Protein AF-A0A436CPE9-F1 (afdb_monomer)

Foldseek 3Di:
DQLVVCQVPLVSNLVVVLVLVLVVQVVVVDVVSNVCSVVVSVVSVVLSVLLVPPPVGRVVLVVLSVQLVVCVVVVVPVSNVVSVVVSVVVSVVSSVVSVVVVVVVVVVVVVVD

Secondary structure (DSSP, 8-state):
-HHHHTTT-HHHHHHHHHHHHHHHHHHT--HHHHHHHHHHHHHHHHHHHHHTT-TTTTTTHHHHHHHHHHHHHTT-HHHHHHHHHHHHHHHHHHHHHHHHHHHHHHHHHHHT-

Mean predicted aligned error: 5.16 Å

Structure (mmCIF, N/CA/C/O backbone):
data_AF-A0A436CPE9-F1
#
_entry.id   AF-A0A436CPE9-F1
#
loop_
_atom_site.group_PDB
_atom_site.id
_atom_site.type_symbol
_atom_site.label_atom_id
_atom_site.label_alt_id
_atom_site.label_comp_id
_atom_site.label_asym_id
_atom_site.label_entity_id
_atom_site.label_seq_id
_atom_site.pdbx_PDB_ins_code
_atom_site.Cartn_x
_atom_site.Cartn_y
_atom_site.Cartn_z
_atom_site.occupancy
_atom_site.B_iso_or_equiv
_atom_site.auth_seq_id
_atom_site.auth_comp_id
_atom_site.auth_asym_id
_atom_site.auth_atom_id
_atom_site.pdbx_PDB_model_num
ATOM 1 N N . VAL A 1 1 ? -11.539 -8.568 -8.599 1.00 62.59 1 VAL A N 1
ATOM 2 C CA . VAL A 1 1 ? -11.972 -8.834 -9.991 1.00 62.59 1 VAL A CA 1
ATOM 3 C C . VAL A 1 1 ? -11.365 -7.827 -10.963 1.00 62.59 1 VAL A C 1
ATOM 5 O O . VAL A 1 1 ? -10.728 -8.264 -11.905 1.00 62.59 1 VAL A O 1
ATOM 8 N N . GLU A 1 2 ? -11.470 -6.510 -10.729 1.00 86.19 2 GLU A N 1
ATOM 9 C CA . GLU A 1 2 ? -10.882 -5.516 -11.653 1.00 86.19 2 GLU A CA 1
ATOM 10 C C . GLU A 1 2 ? -9.343 -5.491 -11.658 1.00 86.19 2 GLU A C 1
ATOM 12 O O . GLU A 1 2 ? -8.772 -5.659 -12.727 1.00 86.19 2 GLU A O 1
ATOM 17 N N . MET A 1 3 ? -8.667 -5.366 -10.503 1.00 89.62 3 MET A N 1
ATOM 18 C CA . MET A 1 3 ? -7.188 -5.414 -10.417 1.00 89.62 3 MET A CA 1
ATOM 19 C C . MET A 1 3 ? -6.598 -6.691 -11.031 1.00 89.62 3 MET A C 1
ATOM 21 O O . MET A 1 3 ? -5.619 -6.652 -11.762 1.00 89.62 3 MET A O 1
ATOM 25 N N . GLU A 1 4 ? -7.219 -7.835 -10.742 1.00 90.00 4 GLU A N 1
ATOM 26 C CA . GLU A 1 4 ? -6.784 -9.153 -11.215 1.00 90.00 4 GLU A CA 1
ATOM 27 C C . GLU A 1 4 ? -6.865 -9.273 -12.742 1.00 90.00 4 GLU A C 1
ATOM 29 O O . GLU A 1 4 ? -6.000 -9.888 -13.355 1.00 90.00 4 GLU A O 1
ATOM 34 N N . ALA A 1 5 ? -7.846 -8.619 -13.371 1.00 90.88 5 ALA A N 1
ATOM 35 C CA . ALA A 1 5 ? -8.004 -8.607 -14.824 1.00 90.88 5 ALA A CA 1
ATOM 36 C C . ALA A 1 5 ? -6.953 -7.755 -15.559 1.00 90.88 5 ALA A C 1
ATOM 38 O O . ALA A 1 5 ? -6.827 -7.865 -16.778 1.00 90.88 5 ALA A O 1
ATOM 39 N N . VAL A 1 6 ? -6.230 -6.886 -14.846 1.00 89.31 6 VAL A N 1
ATOM 40 C CA . VAL A 1 6 ? -5.243 -5.955 -15.420 1.00 89.31 6 VAL A CA 1
ATOM 41 C C . VAL A 1 6 ? -3.866 -6.075 -14.765 1.00 89.31 6 VAL A C 1
ATOM 43 O O . VAL A 1 6 ? -3.024 -5.211 -14.957 1.00 89.31 6 VAL A O 1
ATOM 46 N N . VAL A 1 7 ? -3.619 -7.134 -13.994 1.00 86.50 7 VAL A N 1
ATOM 47 C CA . VAL A 1 7 ? -2.399 -7.281 -13.180 1.00 86.50 7 VAL A CA 1
ATOM 48 C C . VAL A 1 7 ? -1.102 -7.283 -13.988 1.00 86.50 7 VAL A C 1
ATOM 50 O O . VAL A 1 7 ? -0.067 -6.826 -13.506 1.00 86.50 7 VAL A O 1
ATOM 53 N N . ASP A 1 8 ? -1.168 -7.765 -15.226 1.00 85.19 8 ASP A N 1
ATOM 54 C CA . ASP A 1 8 ? -0.026 -7.822 -16.137 1.00 85.19 8 ASP A CA 1
ATOM 55 C C . ASP A 1 8 ? 0.158 -6.510 -16.938 1.00 85.19 8 ASP A C 1
ATOM 57 O O . ASP A 1 8 ? 1.074 -6.403 -17.749 1.00 85.19 8 ASP A O 1
ATOM 61 N N . ASP A 1 9 ? -0.695 -5.502 -16.717 1.00 84.81 9 ASP A N 1
ATOM 62 C CA . ASP A 1 9 ? -0.648 -4.187 -17.364 1.00 84.81 9 ASP A CA 1
ATOM 63 C C . ASP A 1 9 ? -0.577 -3.088 -16.293 1.00 84.81 9 ASP A C 1
ATOM 65 O O . ASP A 1 9 ? -1.592 -2.668 -15.734 1.00 84.81 9 ASP A O 1
ATOM 69 N N . GLY A 1 10 ? 0.641 -2.627 -15.991 1.00 76.19 10 GLY A N 1
ATOM 70 C CA . GLY A 1 10 ? 0.892 -1.652 -14.924 1.00 76.19 10 GLY A CA 1
ATOM 71 C C . GLY A 1 10 ? 0.119 -0.338 -15.087 1.00 76.19 10 GLY A C 1
ATOM 72 O O . GLY A 1 10 ? -0.410 0.191 -14.107 1.00 76.19 10 GLY A O 1
ATOM 73 N N . ASP A 1 11 ? -0.032 0.147 -16.322 1.00 79.06 11 ASP A N 1
ATOM 74 C CA . ASP A 1 11 ? -0.763 1.386 -16.604 1.00 79.06 11 ASP A CA 1
ATOM 75 C C . ASP A 1 11 ? -2.264 1.212 -16.339 1.00 79.06 11 ASP A C 1
ATOM 77 O O . ASP A 1 11 ? -2.923 2.103 -15.791 1.00 79.06 11 ASP A O 1
ATOM 81 N N . ARG A 1 12 ? -2.821 0.045 -16.683 1.00 85.44 12 ARG A N 1
ATOM 82 C CA . ARG A 1 12 ? -4.224 -0.279 -16.393 1.00 85.44 12 ARG A CA 1
ATOM 83 C C . ARG A 1 12 ? -4.454 -0.679 -14.939 1.00 85.44 12 ARG A C 1
ATOM 85 O O . ARG A 1 12 ? -5.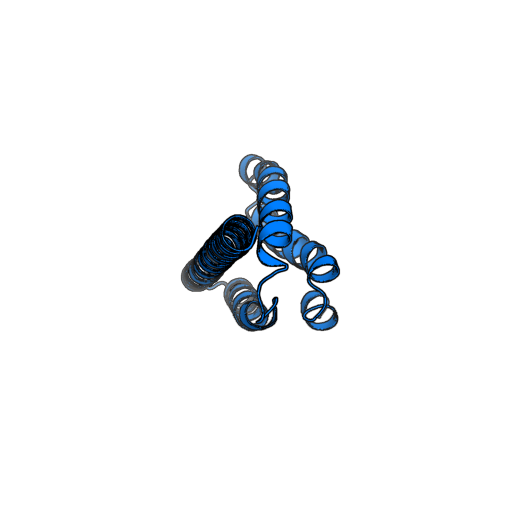572 -0.488 -14.463 1.00 85.44 12 ARG A O 1
ATOM 92 N N . PHE A 1 13 ? -3.438 -1.178 -14.237 1.00 86.31 13 PHE A N 1
ATOM 93 C CA . PHE A 1 13 ? -3.499 -1.552 -12.821 1.00 86.31 13 PHE A CA 1
ATOM 94 C C . PHE A 1 13 ? -3.632 -0.346 -11.888 1.00 86.31 13 PHE A C 1
ATOM 96 O O . PHE A 1 13 ? -4.347 -0.419 -10.888 1.00 86.31 13 PHE A O 1
ATOM 103 N N . ALA A 1 14 ? -3.030 0.789 -12.254 1.00 83.94 14 ALA A N 1
ATOM 104 C CA . ALA A 1 14 ? -3.012 1.991 -11.422 1.00 83.94 14 ALA A CA 1
ATOM 105 C C . ALA A 1 14 ? -4.413 2.501 -11.039 1.00 83.94 14 ALA A C 1
ATOM 107 O O . ALA A 1 14 ? -4.630 2.981 -9.927 1.00 83.94 14 ALA A O 1
ATOM 108 N N . LYS A 1 15 ? -5.390 2.407 -11.950 1.00 87.19 15 LYS A N 1
ATOM 109 C CA . LYS A 1 15 ? -6.739 2.938 -11.705 1.00 87.19 15 LYS A CA 1
ATOM 110 C C . LYS A 1 15 ? -7.550 2.085 -10.710 1.00 87.19 15 LYS A C 1
ATOM 112 O O . LYS A 1 15 ? -8.089 2.668 -9.768 1.00 87.19 15 LYS A O 1
ATOM 117 N N . PRO A 1 16 ? -7.673 0.753 -10.874 1.00 91.44 16 PRO A N 1
ATOM 118 C CA . PRO A 1 16 ? -8.295 -0.108 -9.866 1.00 91.44 16 PRO A CA 1
ATOM 119 C C . PRO A 1 16 ? -7.611 -0.033 -8.496 1.00 91.44 16 PRO A C 1
ATOM 121 O O . PRO A 1 16 ? -8.304 -0.017 -7.480 1.00 91.44 16 PRO A O 1
ATOM 124 N N . ASP A 1 17 ? -6.279 0.063 -8.470 1.00 89.69 17 ASP A N 1
ATOM 125 C CA . ASP A 1 17 ? -5.486 0.261 -7.251 1.00 89.69 17 ASP A CA 1
ATOM 126 C C . ASP A 1 17 ? -5.843 1.543 -6.508 1.00 89.69 17 ASP A C 1
ATOM 128 O O . ASP A 1 17 ? -6.242 1.524 -5.340 1.00 89.69 17 ASP A O 1
ATOM 132 N N . LEU A 1 18 ? -5.864 2.655 -7.234 1.00 88.19 18 LEU A N 1
ATOM 133 C CA . LEU A 1 18 ? -6.279 3.923 -6.671 1.00 88.19 18 LEU A CA 1
ATOM 134 C C . LEU A 1 18 ? -7.702 3.870 -6.097 1.00 88.19 18 LEU A C 1
ATOM 136 O O . LEU A 1 18 ? -7.951 4.334 -4.981 1.00 88.19 18 LEU A O 1
ATOM 140 N N . LEU A 1 19 ? -8.649 3.298 -6.846 1.00 91.06 19 LEU A N 1
ATOM 141 C CA . LEU A 1 19 ? -10.039 3.183 -6.402 1.00 91.06 19 LEU A CA 1
ATOM 142 C C . LEU A 1 19 ? -10.167 2.365 -5.114 1.00 91.06 19 LEU A C 1
ATOM 144 O O . LEU A 1 19 ? -10.991 2.710 -4.261 1.00 91.06 19 LEU A O 1
ATOM 148 N N . PHE A 1 20 ? -9.348 1.325 -4.949 1.00 92.12 20 PHE A N 1
ATOM 149 C CA . PHE A 1 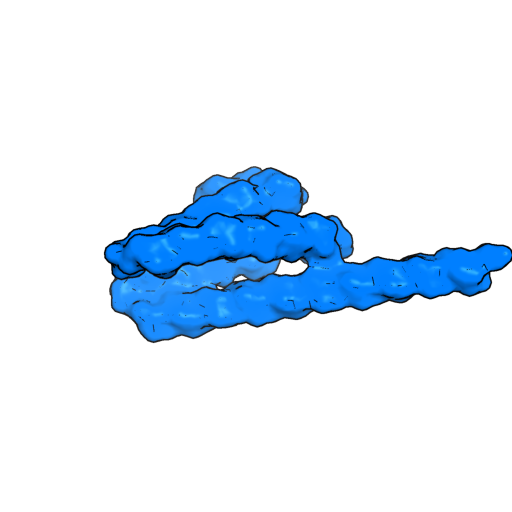20 ? -9.291 0.531 -3.727 1.00 92.12 20 PHE A CA 1
ATOM 150 C C . PHE A 1 20 ? -8.879 1.386 -2.522 1.00 92.12 20 PHE A C 1
ATOM 152 O O . PHE A 1 20 ? -9.644 1.503 -1.559 1.00 92.12 20 PHE A O 1
ATOM 159 N N . HIS A 1 21 ? -7.735 2.070 -2.605 1.00 92.38 21 HIS A N 1
ATOM 160 C CA . HIS A 1 21 ? -7.231 2.913 -1.518 1.00 92.38 21 HIS A CA 1
ATOM 161 C C . HIS A 1 21 ? -8.186 4.057 -1.165 1.00 92.38 21 HIS A C 1
ATOM 163 O O . HIS A 1 21 ? -8.490 4.286 0.009 1.00 92.38 21 HIS A O 1
ATOM 169 N N . G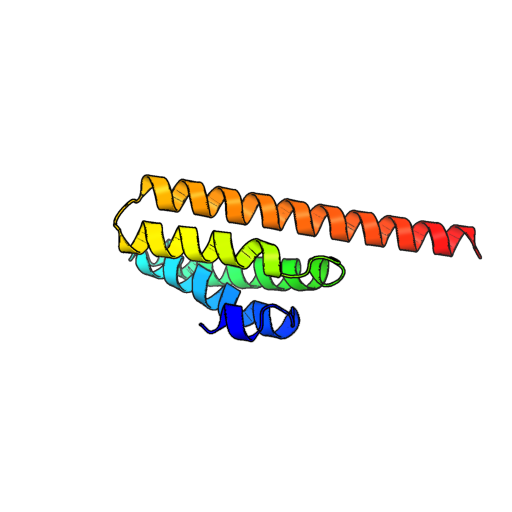LN A 1 22 ? -8.724 4.750 -2.170 1.00 89.19 22 GLN A N 1
ATOM 170 C CA . GLN A 1 22 ? -9.677 5.832 -1.932 1.0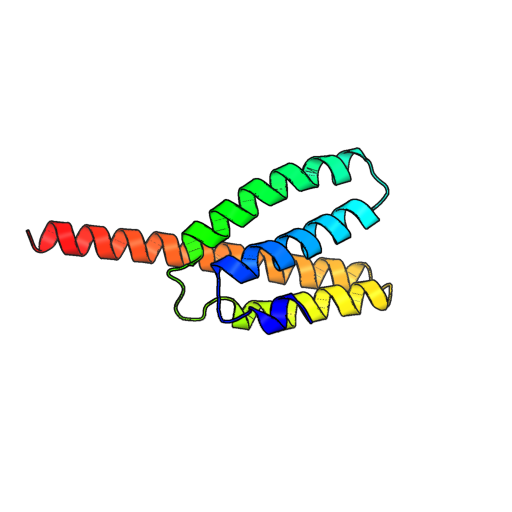0 89.19 22 GLN A CA 1
ATOM 171 C C . GLN A 1 22 ? -10.969 5.336 -1.273 1.00 89.19 22 GLN A C 1
ATOM 173 O O . GLN A 1 22 ? -11.574 6.052 -0.474 1.00 89.19 22 GLN A O 1
ATOM 178 N N . THR A 1 23 ? -11.414 4.121 -1.600 1.00 91.56 23 THR A N 1
ATOM 179 C CA . THR A 1 23 ? -12.611 3.537 -0.988 1.00 91.56 23 THR A CA 1
ATOM 180 C C . THR A 1 23 ? -12.388 3.285 0.497 1.00 91.56 23 THR A C 1
ATOM 182 O O . THR A 1 23 ? -13.216 3.715 1.296 1.00 91.56 23 THR A O 1
ATOM 185 N N . ILE A 1 24 ? -11.242 2.717 0.880 1.00 91.44 24 ILE A N 1
ATOM 186 C CA . ILE A 1 24 ? -10.881 2.512 2.292 1.00 91.44 24 ILE A CA 1
ATOM 187 C C . ILE A 1 24 ? -10.852 3.844 3.056 1.00 91.44 24 ILE A C 1
ATOM 189 O O . ILE A 1 24 ? -11.431 3.950 4.135 1.00 91.44 24 ILE A O 1
ATOM 193 N N . LEU A 1 25 ? -10.240 4.888 2.488 1.00 89.56 25 LEU A N 1
ATOM 194 C CA . LEU A 1 25 ? -10.177 6.208 3.129 1.00 89.56 25 LEU A CA 1
ATOM 195 C C . LEU A 1 25 ? -11.569 6.819 3.338 1.00 89.56 25 LEU A C 1
ATOM 197 O O . LEU A 1 25 ? -11.855 7.360 4.408 1.00 89.56 25 LEU A O 1
ATOM 201 N N . ARG A 1 26 ? -12.462 6.691 2.349 1.00 88.94 26 ARG A N 1
ATOM 202 C CA . ARG A 1 26 ? -13.850 7.172 2.453 1.00 88.94 26 ARG A CA 1
ATOM 203 C C . ARG A 1 26 ? -14.681 6.385 3.468 1.00 88.94 26 ARG A C 1
ATOM 205 O O . ARG A 1 26 ? -15.560 6.969 4.097 1.00 88.94 26 ARG A O 1
ATOM 212 N N . MET A 1 27 ? -14.392 5.100 3.680 1.00 90.00 27 MET A N 1
ATOM 213 C CA . MET A 1 27 ? -15.088 4.270 4.677 1.00 90.00 27 MET A CA 1
ATOM 214 C C . MET A 1 27 ? -14.868 4.736 6.122 1.00 90.00 27 MET A C 1
ATOM 216 O O . MET A 1 27 ? -15.639 4.359 6.999 1.00 90.00 27 MET A O 1
ATOM 220 N N . THR A 1 28 ? -13.871 5.588 6.383 1.00 87.50 28 THR A N 1
ATOM 221 C CA . THR A 1 28 ? -13.661 6.180 7.714 1.00 87.50 28 THR A CA 1
ATOM 222 C C . THR A 1 28 ? -14.791 7.120 8.147 1.00 87.50 28 THR A C 1
ATOM 224 O O . THR A 1 28 ? -14.902 7.423 9.332 1.00 87.50 28 THR A O 1
ATOM 227 N N . GLY A 1 29 ? -15.602 7.621 7.203 1.00 87.69 29 GLY A N 1
ATOM 228 C CA . GLY A 1 29 ? -16.635 8.629 7.467 1.00 87.69 29 GLY A CA 1
ATOM 229 C C . GLY A 1 29 ? -16.079 9.997 7.880 1.00 87.69 29 GLY A C 1
ATOM 230 O O . GLY A 1 29 ? -16.845 10.884 8.247 1.00 87.69 29 GLY A O 1
ATOM 231 N N . ASN A 1 30 ? -14.757 10.182 7.833 1.00 90.12 30 ASN A N 1
ATOM 232 C CA . ASN A 1 30 ? -14.093 11.420 8.206 1.00 90.12 30 ASN A CA 1
ATOM 233 C C . ASN A 1 30 ? -13.751 12.220 6.944 1.00 90.12 30 ASN A C 1
ATOM 235 O O . ASN A 1 30 ? -12.882 11.823 6.168 1.00 90.12 30 ASN A O 1
ATOM 239 N N . GLU A 1 31 ? -14.415 13.361 6.749 1.00 86.31 31 GLU A N 1
ATOM 240 C CA . GLU A 1 31 ? -14.234 14.203 5.559 1.00 86.31 31 GLU A CA 1
ATOM 241 C C . GLU A 1 31 ? -12.793 14.696 5.378 1.00 86.31 31 GLU A C 1
ATOM 243 O O . GLU A 1 31 ? -12.310 14.750 4.247 1.00 86.31 31 GLU A O 1
ATOM 248 N N . LEU A 1 32 ? -12.070 14.979 6.470 1.00 87.75 32 LEU A N 1
ATOM 249 C CA . LEU A 1 32 ? -10.655 15.355 6.404 1.00 87.75 32 LEU A CA 1
ATOM 250 C C . LEU A 1 32 ? -9.824 14.214 5.804 1.00 87.75 32 LEU A C 1
ATOM 252 O O . LEU A 1 32 ? -9.070 14.431 4.858 1.00 87.75 32 LEU A O 1
ATOM 256 N N . ILE A 1 33 ? -10.004 12.986 6.297 1.00 85.38 33 ILE A N 1
ATOM 257 C CA . ILE A 1 33 ? -9.311 11.802 5.764 1.00 85.38 33 ILE A CA 1
ATOM 258 C C . ILE A 1 33 ? -9.747 11.516 4.320 1.00 85.38 33 ILE A C 1
ATOM 260 O O . ILE A 1 33 ? -8.913 11.198 3.474 1.00 85.38 33 ILE A O 1
ATOM 264 N N . GLY A 1 34 ? -11.030 11.695 4.005 1.00 82.56 34 GLY A N 1
ATOM 265 C CA . GLY A 1 34 ? -11.547 11.582 2.643 1.00 82.56 34 GLY A CA 1
ATOM 266 C C . GLY A 1 34 ? -10.893 12.577 1.679 1.00 82.56 34 GLY A C 1
ATOM 267 O O . GLY A 1 34 ? -10.519 12.195 0.574 1.00 82.56 34 GLY A O 1
ATOM 268 N N . SER A 1 35 ? -10.677 13.828 2.099 1.00 81.44 35 SER A N 1
ATOM 269 C CA . SER A 1 35 ? -9.987 14.841 1.285 1.00 81.44 35 SER A CA 1
ATOM 270 C C . SER A 1 35 ? -8.508 14.521 1.033 1.00 81.44 35 SER A C 1
ATOM 272 O O . SER A 1 35 ? -7.973 14.865 -0.022 1.00 81.44 35 SER A O 1
ATOM 274 N N . LEU A 1 36 ? -7.859 13.781 1.942 1.00 80.94 36 LEU A N 1
ATOM 275 C CA . LEU A 1 36 ? -6.489 13.291 1.754 1.00 80.94 36 LEU A CA 1
ATOM 276 C C . LEU A 1 36 ? -6.394 12.196 0.679 1.00 80.94 36 LEU A C 1
ATOM 278 O O . LEU A 1 36 ? -5.302 11.933 0.175 1.00 80.94 36 LEU A O 1
ATOM 282 N N . ALA A 1 37 ? -7.512 11.598 0.261 1.00 75.56 37 ALA A N 1
ATOM 283 C CA . ALA A 1 37 ? -7.526 10.589 -0.796 1.00 75.56 37 ALA A CA 1
ATOM 284 C C . ALA A 1 37 ? -6.997 11.122 -2.145 1.00 75.56 37 ALA A C 1
ATOM 286 O O . ALA A 1 37 ? -6.389 10.368 -2.904 1.00 75.56 37 ALA A O 1
ATOM 287 N N . ALA A 1 38 ? -7.156 12.422 -2.420 1.00 71.06 38 ALA A N 1
ATOM 288 C CA . ALA A 1 38 ? -6.592 13.072 -3.609 1.00 71.06 38 ALA A CA 1
ATOM 289 C C . ALA A 1 38 ? -5.058 13.248 -3.533 1.00 71.06 38 ALA A C 1
ATOM 291 O O . ALA A 1 38 ? -4.367 13.259 -4.552 1.00 71.06 38 ALA A O 1
ATOM 292 N N . LEU A 1 39 ? -4.491 13.355 -2.326 1.00 76.44 39 LEU A N 1
ATOM 293 C CA . LEU A 1 39 ? -3.036 13.370 -2.142 1.00 76.44 39 LEU A CA 1
ATOM 294 C C . LEU A 1 39 ? -2.449 11.977 -2.408 1.00 76.44 39 LEU A C 1
ATOM 296 O O . LEU A 1 39 ? -1.445 11.843 -3.111 1.00 76.44 39 LEU A O 1
ATOM 300 N N . VAL A 1 40 ? -3.119 10.942 -1.893 1.00 74.06 40 VAL A N 1
ATOM 301 C CA . VAL A 1 40 ? -2.761 9.535 -2.122 1.00 74.06 40 VAL A CA 1
ATOM 302 C C . VAL A 1 40 ? -2.796 9.196 -3.612 1.00 74.06 40 VAL A C 1
ATOM 304 O O . VAL A 1 40 ? -1.892 8.525 -4.098 1.00 74.06 40 VAL A O 1
ATOM 307 N N . GLU A 1 41 ? -3.754 9.741 -4.364 1.00 72.94 41 GLU A N 1
ATOM 308 C CA . GLU A 1 41 ? -3.798 9.630 -5.827 1.00 72.94 41 GLU A CA 1
ATOM 309 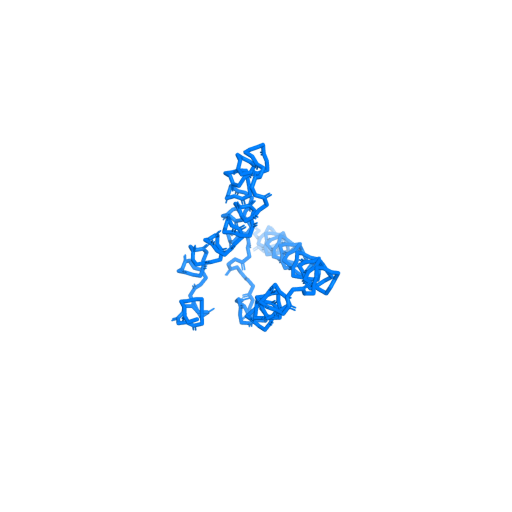C C . GLU A 1 41 ? -2.507 10.084 -6.506 1.00 72.94 41 GLU A C 1
ATOM 311 O O . GLU A 1 41 ? -1.915 9.340 -7.289 1.00 72.94 41 GLU A O 1
ATOM 316 N N . THR A 1 42 ? -2.032 11.282 -6.174 1.00 74.69 42 THR A N 1
ATOM 317 C CA . THR A 1 42 ? -0.821 11.835 -6.793 1.00 74.69 42 THR A CA 1
ATOM 318 C C . THR A 1 42 ? 0.413 10.995 -6.454 1.00 74.69 42 THR A C 1
ATOM 320 O O . THR A 1 42 ? 1.256 10.738 -7.323 1.00 74.69 42 THR A O 1
ATOM 323 N N . ALA A 1 43 ? 0.513 10.540 -5.201 1.00 77.00 43 ALA A N 1
ATOM 324 C CA . ALA A 1 43 ? 1.613 9.699 -4.743 1.00 77.00 43 ALA A CA 1
ATOM 325 C C . ALA A 1 43 ? 1.616 8.331 -5.445 1.00 77.00 43 ALA A C 1
ATOM 327 O O . ALA A 1 43 ? 2.648 7.928 -5.983 1.00 77.00 43 ALA A O 1
ATOM 328 N N . LEU A 1 44 ? 0.463 7.658 -5.519 1.00 75.50 44 LEU A N 1
ATOM 329 C CA . LEU A 1 44 ? 0.327 6.349 -6.163 1.00 75.50 44 LEU A CA 1
ATOM 330 C C . LEU A 1 44 ? 0.613 6.420 -7.665 1.00 75.50 44 LEU A C 1
ATOM 332 O O . LEU A 1 44 ? 1.413 5.639 -8.170 1.00 75.50 44 LEU A O 1
ATOM 336 N N . VAL A 1 45 ? 0.056 7.400 -8.384 1.00 75.12 45 VAL A N 1
ATOM 337 C CA . VAL A 1 45 ? 0.330 7.574 -9.824 1.00 75.12 45 VAL A CA 1
ATOM 338 C C . VAL A 1 45 ? 1.823 7.799 -10.087 1.00 75.12 45 VAL A C 1
ATOM 340 O O . VAL A 1 45 ? 2.376 7.277 -11.058 1.00 75.12 45 VAL A O 1
ATOM 343 N N . THR A 1 46 ? 2.497 8.557 -9.221 1.00 76.94 46 THR A N 1
ATOM 344 C CA . THR A 1 46 ? 3.948 8.767 -9.322 1.00 76.94 46 THR A CA 1
ATOM 345 C C . THR A 1 46 ? 4.716 7.477 -9.040 1.00 76.94 46 THR A C 1
ATOM 347 O O . THR A 1 46 ? 5.617 7.136 -9.805 1.00 76.94 46 THR A O 1
ATOM 350 N N . SER A 1 47 ? 4.329 6.740 -7.996 1.00 75.31 47 SER A N 1
ATOM 351 C CA . SER A 1 47 ? 4.889 5.431 -7.649 1.00 75.31 47 SER A CA 1
ATOM 352 C C . SER A 1 47 ? 4.790 4.448 -8.820 1.00 75.31 47 SER A C 1
ATOM 354 O O . SER A 1 47 ? 5.809 3.914 -9.250 1.00 75.31 47 SER A O 1
ATOM 356 N N . PHE A 1 48 ? 3.618 4.312 -9.452 1.00 75.88 48 PHE A N 1
ATOM 357 C CA . PHE A 1 48 ? 3.433 3.435 -10.615 1.00 75.88 48 PHE A CA 1
ATOM 358 C C . PHE A 1 48 ? 4.348 3.800 -11.784 1.00 75.88 48 PHE A C 1
ATOM 360 O O . PHE A 1 48 ? 5.030 2.942 -12.341 1.00 75.88 48 PHE A O 1
ATOM 367 N N . ARG A 1 49 ? 4.456 5.092 -12.111 1.00 74.88 49 ARG A N 1
ATOM 368 C CA . ARG A 1 49 ? 5.376 5.560 -13.160 1.00 74.88 49 ARG A CA 1
ATOM 369 C C . ARG A 1 49 ? 6.838 5.262 -12.843 1.00 74.88 49 ARG A C 1
ATOM 371 O O . ARG A 1 49 ? 7.636 5.088 -13.765 1.00 74.88 49 ARG A O 1
ATOM 378 N N . LEU A 1 50 ? 7.222 5.257 -11.568 1.00 73.38 50 LEU A N 1
ATOM 379 C CA . LEU A 1 50 ? 8.570 4.884 -11.137 1.00 73.38 50 LEU A CA 1
ATOM 380 C C . LEU A 1 50 ? 8.772 3.364 -11.190 1.00 73.38 50 LEU A C 1
ATOM 382 O O . LEU A 1 50 ? 9.825 2.920 -11.639 1.00 73.38 50 LEU A O 1
ATOM 386 N N . SER A 1 51 ? 7.751 2.593 -10.827 1.00 69.81 51 SER A N 1
ATOM 387 C CA . SER A 1 51 ? 7.797 1.134 -10.718 1.00 69.81 51 SER A CA 1
ATOM 388 C C . SER A 1 51 ? 7.445 0.374 -12.001 1.00 69.81 51 SER A C 1
ATOM 390 O O . SER A 1 51 ? 7.581 -0.843 -12.019 1.00 69.81 51 SER A O 1
ATOM 392 N N . ASN A 1 52 ? 7.079 1.040 -13.106 1.00 68.62 52 ASN A N 1
ATOM 393 C CA . ASN A 1 52 ? 6.856 0.387 -14.414 1.00 68.62 52 ASN A CA 1
ATOM 394 C C . ASN A 1 52 ? 8.089 -0.377 -14.949 1.00 68.62 52 ASN A C 1
ATOM 396 O O . ASN A 1 52 ? 7.957 -1.204 -15.845 1.00 68.62 52 ASN A O 1
ATOM 400 N N . ASP A 1 53 ? 9.286 -0.120 -14.409 1.00 64.94 53 ASP A N 1
ATOM 401 C CA . ASP A 1 53 ? 10.507 -0.879 -14.711 1.00 64.94 53 ASP A CA 1
ATOM 402 C C . ASP A 1 53 ? 10.670 -2.155 -13.848 1.00 64.94 53 ASP A C 1
ATOM 404 O O . ASP A 1 53 ? 11.673 -2.860 -14.008 1.00 64.94 53 ASP A O 1
ATOM 408 N N . ASN A 1 54 ? 9.747 -2.441 -12.917 1.00 69.38 54 ASN A N 1
ATOM 409 C CA . ASN A 1 54 ? 9.798 -3.611 -12.037 1.00 69.38 54 ASN A CA 1
ATOM 410 C C . ASN A 1 54 ? 9.534 -4.903 -12.841 1.00 69.38 54 ASN A C 1
ATOM 412 O O . ASN A 1 54 ? 8.435 -5.060 -13.374 1.00 69.38 54 ASN A O 1
ATOM 416 N N . PRO A 1 55 ? 10.492 -5.852 -12.910 1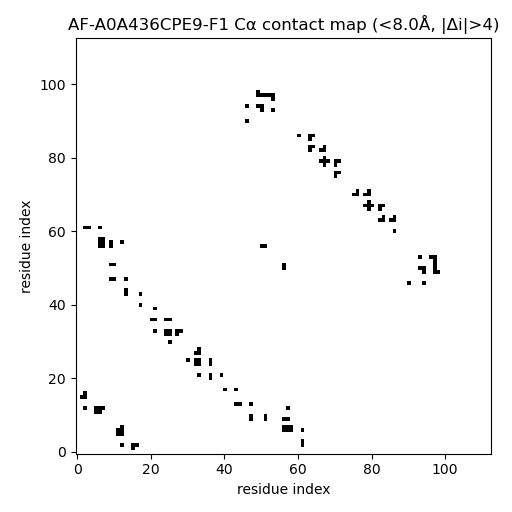.00 67.88 55 PRO A N 1
ATOM 417 C CA . PRO A 1 55 ? 10.329 -7.100 -13.660 1.00 67.88 55 PRO A CA 1
ATOM 418 C C . PRO A 1 55 ? 9.175 -7.982 -13.170 1.00 67.88 55 PRO A C 1
ATOM 420 O O . PRO A 1 55 ? 8.571 -8.689 -13.970 1.00 67.88 55 PRO A O 1
ATOM 423 N N . GLU A 1 56 ? 8.867 -7.934 -11.871 1.00 72.25 56 GLU A N 1
ATOM 424 C CA . GLU A 1 56 ? 7.788 -8.723 -11.255 1.00 72.25 56 GLU A CA 1
ATOM 425 C C . GLU A 1 56 ? 6.404 -8.066 -11.435 1.00 72.25 56 GLU A C 1
ATOM 427 O O . GLU A 1 56 ? 5.369 -8.670 -11.135 1.00 72.25 56 GLU A O 1
ATOM 432 N N . GLY A 1 57 ? 6.372 -6.829 -11.949 1.00 78.62 57 GLY A N 1
ATOM 433 C CA . GLY A 1 57 ? 5.152 -6.059 -12.155 1.00 78.62 57 GLY A CA 1
ATOM 434 C C . GLY A 1 57 ? 4.331 -5.903 -10.873 1.00 78.62 57 GLY A C 1
ATOM 435 O O . GLY A 1 57 ? 4.873 -5.719 -9.788 1.00 78.62 57 GLY A O 1
ATOM 436 N N . GLN A 1 58 ? 3.005 -5.976 -11.011 1.00 83.88 58 GLN A N 1
ATOM 437 C CA . GLN A 1 58 ? 2.053 -5.781 -9.909 1.00 83.88 58 GLN A CA 1
ATOM 438 C C . GLN A 1 58 ? 1.503 -7.100 -9.341 1.00 83.88 58 GLN A C 1
ATOM 440 O O . GLN A 1 58 ? 0.745 -7.101 -8.374 1.00 83.88 58 GLN A O 1
ATOM 445 N N . ARG A 1 59 ? 1.878 -8.258 -9.904 1.00 87.50 59 ARG A N 1
ATOM 446 C CA . ARG A 1 59 ? 1.365 -9.569 -9.457 1.00 87.50 59 ARG A CA 1
ATOM 447 C C . ARG A 1 59 ? 1.587 -9.849 -7.968 1.00 87.50 59 ARG A C 1
ATOM 449 O O . ARG A 1 59 ? 0.653 -10.366 -7.349 1.00 87.50 59 ARG A O 1
ATOM 456 N N . PRO A 1 60 ? 2.743 -9.506 -7.365 1.00 89.06 60 PRO A N 1
ATOM 457 C CA . PRO A 1 60 ? 2.967 -9.750 -5.943 1.00 89.06 60 PRO A CA 1
ATOM 458 C C . PRO A 1 60 ? 2.036 -8.951 -5.019 1.00 89.06 60 PRO A C 1
ATOM 460 O O . PRO A 1 60 ? 1.804 -9.375 -3.888 1.00 89.06 60 PRO A O 1
ATOM 463 N N . SER A 1 61 ? 1.467 -7.830 -5.482 1.00 89.62 61 SER A N 1
ATOM 464 C CA . SER A 1 61 ? 0.596 -6.983 -4.660 1.00 89.62 61 SER A CA 1
ATOM 465 C C . SER A 1 61 ? -0.848 -7.495 -4.587 1.00 89.62 61 SER A C 1
ATOM 467 O O . SER A 1 61 ? -1.550 -7.201 -3.621 1.00 89.62 61 SER A O 1
ATOM 469 N N . LEU A 1 62 ? -1.314 -8.295 -5.556 1.00 92.62 62 LEU A N 1
ATOM 470 C CA . LEU A 1 62 ? -2.677 -8.847 -5.562 1.00 92.62 62 LEU A CA 1
ATOM 471 C C . LEU A 1 62 ? -3.064 -9.624 -4.290 1.00 92.62 62 LEU A C 1
ATOM 473 O O . LEU A 1 62 ? -4.142 -9.356 -3.752 1.00 92.62 62 LEU A O 1
ATOM 477 N N . PRO A 1 63 ? -2.270 -10.598 -3.798 1.00 94.69 63 PRO A N 1
ATOM 478 C CA . PRO A 1 63 ? -2.624 -11.311 -2.574 1.00 94.69 63 PRO A CA 1
ATOM 479 C C . PRO A 1 63 ? -2.693 -10.381 -1.356 1.00 94.69 63 PRO A C 1
ATOM 481 O O . PRO A 1 63 ? -3.565 -10.571 -0.515 1.00 94.69 63 PRO A O 1
ATOM 484 N N . LEU A 1 64 ? -1.858 -9.339 -1.299 1.00 95.00 64 LEU A N 1
ATOM 485 C CA . LEU A 1 64 ? -1.859 -8.352 -0.212 1.00 95.00 64 LEU A CA 1
ATOM 486 C C . LEU A 1 64 ? -3.128 -7.488 -0.236 1.00 95.00 64 LEU A C 1
ATOM 488 O O . LEU A 1 64 ? -3.766 -7.280 0.794 1.00 95.00 64 LEU A O 1
ATOM 492 N N . HIS A 1 65 ? -3.555 -7.051 -1.422 1.00 96.38 65 HIS A N 1
ATOM 493 C CA . HIS A 1 65 ? -4.833 -6.360 -1.605 1.00 96.38 65 HIS A CA 1
ATOM 494 C C . HIS A 1 65 ? -6.024 -7.216 -1.172 1.00 96.38 65 HIS A C 1
ATOM 496 O O . HIS A 1 65 ? -6.936 -6.732 -0.495 1.00 96.38 65 HIS A O 1
ATOM 502 N N . ARG A 1 66 ? -6.013 -8.499 -1.555 1.00 96.12 66 ARG A N 1
ATOM 503 C CA . ARG A 1 66 ? -7.050 -9.457 -1.162 1.00 96.12 66 ARG A CA 1
ATOM 504 C C . ARG A 1 66 ? -7.080 -9.631 0.357 1.00 96.12 66 ARG A C 1
ATOM 506 O O . ARG A 1 66 ? -8.160 -9.550 0.932 1.00 96.12 66 ARG A O 1
ATOM 513 N N . GLU A 1 67 ? -5.922 -9.771 0.998 1.00 97.81 67 GLU A N 1
ATOM 514 C CA . GLU A 1 67 ? -5.827 -9.883 2.455 1.00 97.81 67 GLU A CA 1
ATOM 515 C C . GLU A 1 67 ? -6.4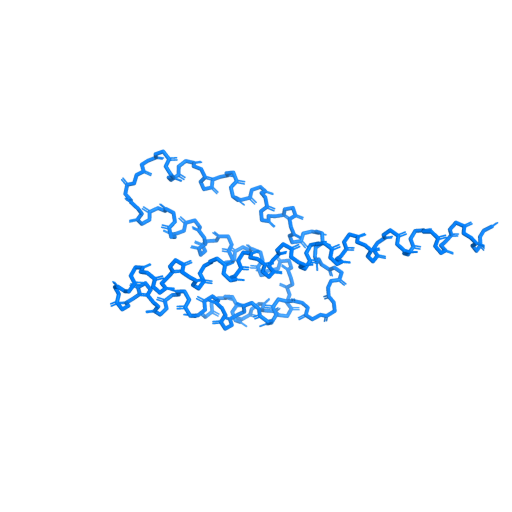29 -8.657 3.156 1.00 97.81 67 GLU A C 1
ATOM 517 O O . GLU A 1 67 ? -7.278 -8.810 4.032 1.00 97.81 67 GLU A O 1
ATOM 522 N N . VAL A 1 68 ? -6.080 -7.436 2.735 1.00 97.50 68 VAL A N 1
ATOM 523 C CA . VAL A 1 68 ? -6.674 -6.207 3.294 1.00 97.50 68 VAL A CA 1
ATOM 524 C C . VAL A 1 68 ? -8.201 -6.224 3.163 1.00 97.50 68 VAL A C 1
ATOM 526 O O . VAL A 1 68 ? -8.907 -5.966 4.141 1.00 97.50 68 VAL A O 1
ATOM 529 N N . ALA A 1 69 ? -8.722 -6.554 1.978 1.00 96.69 69 ALA A N 1
ATOM 530 C CA . ALA A 1 69 ? -10.161 -6.602 1.728 1.00 96.69 69 ALA A CA 1
ATOM 531 C C . ALA A 1 69 ? -10.871 -7.639 2.614 1.00 96.69 69 ALA A C 1
ATOM 533 O O . ALA A 1 69 ? -11.923 -7.349 3.186 1.00 96.69 69 ALA A O 1
ATOM 534 N N . GLU A 1 70 ? -10.286 -8.828 2.761 1.00 97.69 70 GLU A N 1
ATOM 535 C CA . GLU A 1 70 ? -10.813 -9.906 3.600 1.00 97.69 70 GLU A CA 1
ATOM 536 C C . GLU A 1 70 ? -10.840 -9.508 5.079 1.00 97.69 70 GLU A C 1
ATOM 538 O O . GLU A 1 70 ? -11.842 -9.732 5.762 1.00 97.69 70 GLU A O 1
ATOM 543 N N . LYS A 1 71 ? -9.784 -8.853 5.575 1.00 98.31 71 LYS A N 1
ATOM 544 C CA . LYS A 1 71 ? -9.722 -8.357 6.956 1.00 98.31 71 LYS A CA 1
ATOM 545 C C . LYS A 1 71 ? -10.760 -7.275 7.235 1.00 98.31 71 LYS A C 1
ATOM 547 O O . LYS A 1 71 ? -11.417 -7.321 8.275 1.00 98.31 71 LYS A O 1
ATOM 552 N N . ILE A 1 72 ? -10.956 -6.347 6.296 1.00 96.81 72 ILE A N 1
ATOM 553 C CA . ILE A 1 72 ? -12.012 -5.329 6.389 1.00 96.81 72 ILE A CA 1
ATOM 554 C C . ILE A 1 72 ? -13.393 -5.993 6.407 1.00 96.81 72 ILE A C 1
ATOM 556 O O . ILE A 1 72 ? -14.207 -5.677 7.272 1.00 96.81 72 ILE A O 1
ATOM 560 N N . ALA A 1 73 ? -13.652 -6.940 5.500 1.00 97.00 73 ALA A N 1
ATOM 561 C CA . ALA A 1 73 ? -14.932 -7.645 5.422 1.00 97.00 73 ALA A CA 1
ATOM 562 C C . ALA A 1 73 ? -15.245 -8.455 6.693 1.00 97.00 73 ALA A C 1
ATOM 564 O O . ALA A 1 73 ? -16.404 -8.557 7.089 1.00 97.00 73 ALA A O 1
ATOM 565 N N . ALA A 1 74 ? -14.218 -8.993 7.354 1.00 98.00 74 ALA A N 1
ATOM 566 C CA . ALA A 1 74 ? -14.344 -9.705 8.623 1.00 98.00 74 ALA A CA 1
ATOM 567 C C . ALA A 1 74 ? -14.503 -8.782 9.851 1.00 98.00 74 ALA A C 1
ATOM 569 O O . ALA A 1 74 ? -14.705 -9.280 10.958 1.00 98.00 74 ALA A O 1
ATOM 570 N N . GLY A 1 75 ? -14.386 -7.458 9.692 1.00 97.06 75 GLY A N 1
ATOM 571 C CA . GLY A 1 75 ? -14.374 -6.507 10.809 1.00 97.06 75 GLY A CA 1
ATOM 572 C C . GLY A 1 75 ? -13.096 -6.553 11.661 1.00 97.06 75 GLY A C 1
ATOM 573 O O . GLY A 1 75 ? -13.069 -6.000 12.760 1.00 97.06 75 GLY A O 1
ATOM 574 N N . ASP A 1 76 ? -12.028 -7.191 11.172 1.00 98.19 76 ASP A N 1
ATOM 575 C CA . ASP A 1 76 ? -10.734 -7.298 11.853 1.00 98.19 76 ASP A CA 1
ATOM 576 C C . ASP A 1 76 ? -9.904 -6.030 11.608 1.00 98.19 76 ASP A C 1
ATOM 578 O O . ASP A 1 76 ? -9.024 -5.986 10.746 1.00 98.19 76 ASP A O 1
ATOM 582 N N . ALA A 1 77 ? -10.202 -4.971 12.365 1.00 95.56 77 ALA A N 1
ATOM 583 C CA . ALA A 1 77 ? -9.544 -3.674 12.211 1.00 95.56 77 ALA A CA 1
ATOM 584 C C . ALA A 1 77 ? -8.015 -3.754 12.394 1.00 95.56 77 ALA A C 1
ATOM 586 O O . ALA A 1 77 ? -7.260 -3.154 11.628 1.00 95.56 77 ALA A O 1
ATOM 587 N N . THR A 1 78 ? -7.542 -4.521 13.381 1.00 97.81 78 THR A N 1
ATOM 588 C CA . THR A 1 78 ? -6.104 -4.692 13.634 1.00 97.81 78 THR A CA 1
ATOM 589 C C . THR A 1 78 ? -5.430 -5.494 12.523 1.00 97.81 78 THR A C 1
ATOM 591 O O . THR A 1 78 ? -4.326 -5.148 12.104 1.00 97.81 78 THR A O 1
ATOM 594 N N . GLY A 1 79 ? -6.073 -6.553 12.028 1.00 98.06 79 GLY A N 1
ATOM 595 C CA . GLY A 1 79 ? -5.576 -7.327 10.894 1.00 98.06 79 GLY A CA 1
ATOM 596 C C . GLY A 1 79 ? -5.523 -6.504 9.611 1.00 98.06 79 GLY A C 1
ATOM 597 O O . GLY A 1 79 ? -4.505 -6.526 8.925 1.00 98.06 79 GLY A O 1
ATOM 598 N N . ALA A 1 80 ? -6.564 -5.716 9.329 1.00 97.19 80 ALA A N 1
ATOM 599 C CA . ALA A 1 80 ? -6.614 -4.834 8.166 1.00 97.19 80 ALA A CA 1
ATOM 600 C C . ALA A 1 80 ? -5.492 -3.789 8.206 1.00 97.19 80 ALA A C 1
ATOM 602 O O . ALA A 1 80 ? -4.812 -3.583 7.204 1.00 97.19 80 ALA A O 1
ATOM 603 N N . GLN A 1 81 ? -5.246 -3.183 9.373 1.00 95.69 81 GLN A N 1
ATOM 604 C CA . GLN A 1 81 ? -4.141 -2.243 9.559 1.00 95.69 81 GLN A CA 1
ATOM 605 C C . GLN A 1 81 ? -2.785 -2.898 9.269 1.00 95.69 81 GLN A C 1
ATOM 607 O O . GLN A 1 81 ? -1.977 -2.331 8.539 1.00 95.69 81 GLN A O 1
ATOM 612 N N . LYS A 1 82 ? -2.528 -4.088 9.825 1.00 98.00 82 LYS A N 1
ATOM 613 C CA . LYS A 1 82 ? -1.259 -4.803 9.619 1.00 98.00 82 LYS A CA 1
ATOM 614 C C . LYS A 1 82 ? -1.045 -5.171 8.153 1.00 98.00 82 LYS A C 1
ATOM 616 O O . LYS A 1 82 ? 0.031 -4.915 7.627 1.00 98.00 82 LYS A O 1
ATOM 621 N N . ALA A 1 83 ? -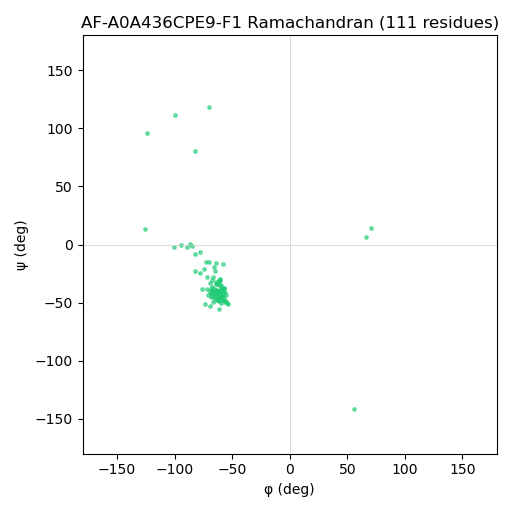2.066 -5.723 7.501 1.00 97.75 83 ALA A N 1
ATOM 622 C CA . ALA A 1 83 ? -1.999 -6.080 6.087 1.00 97.75 83 ALA A CA 1
ATOM 623 C C . ALA A 1 83 ? -1.764 -4.843 5.201 1.00 97.75 83 ALA A C 1
ATOM 625 O O . ALA A 1 83 ? -0.961 -4.888 4.273 1.00 97.75 83 ALA A O 1
ATOM 626 N N . LEU A 1 84 ? -2.407 -3.715 5.524 1.00 95.12 84 LEU A N 1
ATOM 627 C CA . LEU A 1 84 ? -2.241 -2.472 4.773 1.00 95.12 84 LEU A CA 1
ATOM 628 C C . LEU A 1 84 ? -0.830 -1.884 4.929 1.00 95.12 84 LEU A C 1
ATOM 630 O O . LEU A 1 84 ? -0.284 -1.378 3.955 1.00 95.12 84 LEU A O 1
ATOM 634 N N . LEU A 1 85 ? -0.225 -1.981 6.118 1.00 95.75 85 LEU A N 1
ATOM 635 C CA . LEU A 1 85 ? 1.169 -1.573 6.328 1.00 95.75 85 LEU A CA 1
ATOM 636 C C . LEU A 1 85 ? 2.131 -2.423 5.492 1.00 95.75 85 LEU A C 1
ATOM 638 O O . LEU A 1 85 ? 2.947 -1.865 4.772 1.00 95.75 85 LEU A O 1
ATOM 642 N N . VAL A 1 86 ? 1.965 -3.751 5.489 1.00 96.38 86 VAL A N 1
ATOM 643 C CA . VAL A 1 86 ? 2.774 -4.651 4.646 1.00 96.38 86 VAL A CA 1
ATOM 644 C C . VAL A 1 86 ? 2.644 -4.302 3.160 1.00 96.38 86 VAL A C 1
ATOM 646 O O . VAL A 1 86 ? 3.634 -4.315 2.430 1.00 96.38 86 VAL A O 1
ATOM 649 N N . LEU A 1 87 ? 1.432 -3.979 2.699 1.00 93.38 87 LEU A N 1
ATOM 650 C CA . LEU A 1 87 ? 1.195 -3.557 1.318 1.00 93.38 87 LEU A CA 1
ATOM 651 C C . LEU A 1 87 ? 1.961 -2.267 0.973 1.00 93.38 87 LEU A C 1
ATOM 653 O O . LEU A 1 87 ? 2.589 -2.200 -0.082 1.00 93.38 87 LEU A O 1
ATOM 657 N N . ILE A 1 88 ? 1.935 -1.268 1.860 1.00 90.25 88 ILE A N 1
ATOM 658 C CA . ILE A 1 88 ? 2.626 0.016 1.661 1.00 90.25 88 ILE A CA 1
ATOM 659 C C . ILE A 1 88 ? 4.149 -0.161 1.707 1.00 90.25 88 ILE A C 1
ATOM 661 O O . ILE A 1 88 ? 4.833 0.349 0.822 1.00 90.25 88 ILE A O 1
ATOM 665 N N . ASP A 1 89 ? 4.670 -0.919 2.674 1.00 92.44 89 ASP A N 1
ATOM 666 C CA . ASP A 1 89 ? 6.110 -1.172 2.822 1.00 92.44 89 ASP A CA 1
ATOM 667 C C . ASP A 1 89 ? 6.688 -1.855 1.569 1.00 92.44 89 ASP A C 1
ATOM 669 O O . ASP A 1 89 ? 7.759 -1.495 1.077 1.00 92.44 89 ASP A O 1
ATOM 673 N N . ASN A 1 90 ? 5.950 -2.812 0.996 1.00 89.38 90 ASN A N 1
ATOM 674 C CA . ASN A 1 90 ? 6.354 -3.473 -0.245 1.00 89.38 90 ASN A CA 1
ATOM 675 C C . ASN A 1 90 ? 6.328 -2.518 -1.447 1.00 89.38 90 ASN A C 1
ATOM 677 O O . ASN A 1 90 ? 7.240 -2.549 -2.273 1.00 89.38 90 ASN A O 1
ATOM 681 N N . ALA A 1 91 ? 5.321 -1.645 -1.534 1.00 85.56 91 ALA A N 1
ATOM 682 C CA . ALA A 1 91 ? 5.254 -0.643 -2.593 1.00 85.56 91 ALA A CA 1
ATOM 683 C C . ALA A 1 91 ? 6.416 0.366 -2.505 1.00 85.56 91 ALA A C 1
ATOM 685 O O . ALA A 1 91 ? 6.985 0.744 -3.532 1.00 85.56 91 ALA A O 1
ATOM 686 N N . GLU A 1 92 ? 6.804 0.780 -1.295 1.00 86.69 92 GLU A N 1
ATOM 687 C CA . GLU A 1 92 ? 7.969 1.645 -1.070 1.00 86.69 92 GLU A CA 1
ATOM 688 C C . GLU A 1 92 ? 9.267 0.974 -1.544 1.00 86.69 92 GLU A C 1
ATOM 690 O O . GLU A 1 92 ? 10.066 1.577 -2.268 1.00 86.69 92 GLU A O 1
ATOM 695 N N . GLU A 1 93 ? 9.455 -0.296 -1.190 1.00 87.88 93 GLU A N 1
ATOM 696 C CA . GLU A 1 93 ? 10.617 -1.085 -1.594 1.00 87.88 93 GLU A CA 1
ATOM 697 C C . GLU A 1 93 ? 10.708 -1.253 -3.122 1.00 87.88 93 GLU A C 1
ATOM 699 O O . GLU A 1 93 ? 11.794 -1.125 -3.701 1.00 87.88 93 GLU A O 1
ATOM 704 N N . ASP A 1 94 ? 9.580 -1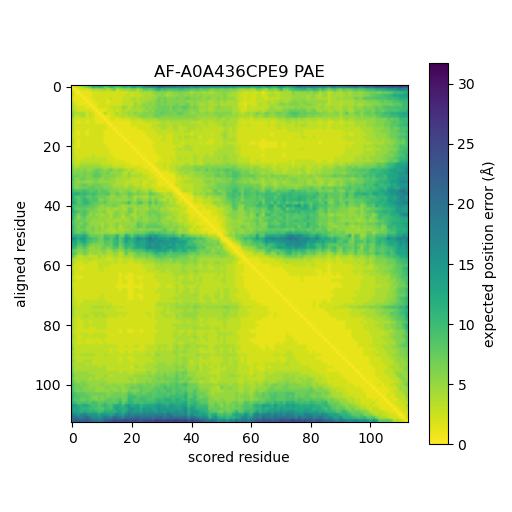.470 -3.801 1.00 84.88 94 ASP A N 1
ATOM 705 C CA . ASP A 1 94 ? 9.521 -1.565 -5.263 1.00 84.88 94 ASP A CA 1
ATOM 706 C C . ASP A 1 94 ? 9.914 -0.248 -5.949 1.00 84.88 94 ASP A C 1
ATOM 708 O O . ASP A 1 94 ? 10.691 -0.247 -6.917 1.00 84.88 94 ASP A O 1
ATOM 712 N N . VAL A 1 95 ? 9.447 0.891 -5.423 1.00 84.00 95 VAL A N 1
ATOM 713 C CA . VAL A 1 95 ? 9.856 2.220 -5.907 1.00 84.00 95 VAL A CA 1
ATOM 714 C C . VAL A 1 95 ? 11.354 2.418 -5.708 1.00 84.00 95 VAL A C 1
ATOM 716 O O . VAL A 1 95 ? 12.051 2.817 -6.648 1.00 84.00 95 VAL A O 1
ATOM 719 N N . ARG A 1 96 ? 11.873 2.106 -4.514 1.00 86.81 96 ARG A N 1
ATOM 720 C CA . ARG A 1 96 ? 13.298 2.242 -4.185 1.00 86.81 96 ARG A CA 1
ATOM 721 C C . ARG A 1 96 ? 14.167 1.449 -5.161 1.00 86.81 96 ARG A C 1
ATOM 723 O O . ARG A 1 96 ? 15.090 2.007 -5.759 1.00 86.81 96 ARG A O 1
ATOM 730 N N . ARG A 1 97 ? 13.833 0.175 -5.395 1.00 85.50 97 ARG A N 1
ATOM 731 C CA . ARG A 1 97 ? 14.539 -0.692 -6.357 1.00 85.50 97 ARG A CA 1
ATOM 732 C C . ARG A 1 97 ? 14.492 -0.137 -7.774 1.00 85.50 97 ARG A C 1
ATOM 734 O O . ARG A 1 97 ? 15.504 -0.148 -8.478 1.00 85.50 97 ARG A O 1
ATOM 741 N N . SER A 1 98 ? 13.338 0.365 -8.200 1.00 84.12 98 SER A N 1
ATOM 742 C CA . SER A 1 98 ? 13.161 0.902 -9.550 1.00 84.12 98 SER A CA 1
ATOM 743 C C . SER A 1 98 ? 14.001 2.163 -9.776 1.00 84.12 98 SER A C 1
ATOM 745 O O . SER A 1 98 ? 14.679 2.286 -10.801 1.00 84.12 98 SER A O 1
ATOM 747 N N . VAL A 1 99 ? 14.054 3.062 -8.788 1.00 84.56 99 VAL A N 1
ATOM 748 C CA . VAL A 1 99 ? 14.920 4.253 -8.810 1.00 84.56 99 VAL A CA 1
ATOM 749 C C . VAL A 1 99 ? 16.402 3.864 -8.855 1.00 84.56 99 VAL A C 1
ATOM 751 O O . VAL A 1 99 ? 17.153 4.380 -9.688 1.00 84.56 99 VAL A O 1
ATOM 754 N N . GLU A 1 100 ? 16.835 2.917 -8.022 1.00 87.38 100 GLU A N 1
ATOM 755 C CA . GLU A 1 100 ? 18.218 2.420 -8.018 1.00 87.38 100 GLU A CA 1
ATOM 756 C C . GLU A 1 100 ? 18.620 1.802 -9.362 1.00 87.38 100 GLU A C 1
ATOM 758 O O . GLU A 1 100 ? 19.707 2.075 -9.881 1.00 87.38 100 GLU A O 1
ATOM 763 N N . ASN A 1 101 ? 17.734 1.006 -9.961 1.00 84.81 101 ASN A N 1
ATOM 764 C CA . ASN A 1 101 ? 17.966 0.383 -11.260 1.00 84.81 101 ASN A CA 1
ATOM 765 C C . ASN A 1 101 ? 18.087 1.420 -12.383 1.00 84.81 101 ASN A C 1
ATOM 767 O O . ASN A 1 101 ? 18.972 1.296 -13.235 1.00 84.81 101 ASN A O 1
ATOM 771 N N . ARG A 1 102 ? 17.262 2.475 -12.376 1.00 83.81 102 ARG A N 1
ATOM 772 C CA . ARG A 1 102 ? 17.397 3.590 -13.330 1.00 83.81 102 ARG A CA 1
ATOM 773 C C . ARG A 1 102 ? 18.727 4.318 -13.180 1.00 83.81 102 ARG A C 1
ATOM 775 O O . ARG A 1 102 ? 19.384 4.578 -14.187 1.00 83.81 102 ARG A O 1
ATOM 782 N N . ASN A 1 103 ? 19.147 4.595 -11.946 1.00 86.75 103 ASN A N 1
ATOM 783 C CA . ASN A 1 103 ? 20.421 5.262 -11.674 1.00 86.75 103 ASN A CA 1
ATOM 784 C C . ASN A 1 103 ? 21.611 4.435 -12.181 1.00 86.75 103 ASN A C 1
ATOM 786 O O . ASN A 1 103 ? 22.474 4.973 -12.876 1.00 86.75 103 ASN A O 1
ATOM 790 N N . LYS A 1 104 ? 21.614 3.118 -11.934 1.00 86.12 104 LYS A N 1
ATOM 791 C CA . LYS A 1 104 ? 22.630 2.193 -12.469 1.00 86.12 104 LYS A CA 1
ATOM 792 C C . LYS A 1 104 ? 22.645 2.177 -14.001 1.00 86.12 104 LYS A C 1
ATOM 794 O O . LYS A 1 104 ? 23.706 2.285 -14.609 1.00 86.12 104 LYS A O 1
ATOM 799 N N . ARG A 1 105 ? 21.473 2.090 -14.649 1.00 85.69 105 ARG A N 1
ATOM 800 C CA . ARG A 1 105 ? 21.361 2.133 -16.124 1.00 85.69 105 ARG A CA 1
ATOM 801 C C . ARG A 1 105 ? 21.921 3.436 -16.698 1.00 85.69 105 ARG A C 1
ATOM 803 O O . ARG A 1 105 ? 22.563 3.404 -17.744 1.00 85.69 105 ARG A O 1
ATOM 810 N N . ARG A 1 106 ? 21.687 4.567 -16.026 1.00 86.38 106 ARG A N 1
ATOM 811 C CA . ARG A 1 106 ? 22.219 5.873 -16.429 1.00 86.38 106 ARG A CA 1
ATOM 812 C C . ARG A 1 106 ? 23.745 5.929 -16.308 1.00 86.38 106 ARG A C 1
ATOM 814 O O . ARG A 1 106 ? 24.393 6.277 -17.288 1.00 86.38 106 ARG A O 1
ATOM 821 N N . GLN A 1 107 ? 24.308 5.519 -15.170 1.00 86.94 107 GLN A N 1
ATOM 822 C CA . GLN A 1 107 ? 25.764 5.467 -14.965 1.00 86.94 107 GLN A CA 1
ATOM 823 C C . GLN A 1 107 ? 26.459 4.576 -16.003 1.00 86.94 107 GLN A C 1
ATOM 825 O O . GLN A 1 107 ? 27.463 4.969 -16.587 1.00 86.94 107 GLN A O 1
ATOM 830 N N . ASN A 1 108 ? 25.889 3.406 -16.300 1.00 86.44 108 ASN A N 1
ATOM 831 C CA . ASN A 1 108 ? 26.449 2.494 -17.300 1.00 86.44 108 ASN A CA 1
ATOM 832 C C . ASN A 1 108 ? 26.455 3.090 -18.717 1.00 86.44 108 ASN A C 1
ATOM 834 O O . ASN A 1 108 ? 27.348 2.777 -19.496 1.00 86.44 108 ASN A O 1
ATOM 838 N N . ARG A 1 109 ? 25.476 3.939 -19.063 1.00 86.25 109 ARG A N 1
ATOM 839 C CA . ARG A 1 109 ? 25.453 4.654 -20.351 1.00 86.25 109 ARG A CA 1
ATOM 840 C C . ARG A 1 109 ? 26.500 5.762 -20.414 1.00 86.25 109 ARG A C 1
ATOM 842 O O . ARG A 1 109 ? 27.100 5.940 -21.463 1.00 86.25 109 ARG A O 1
ATOM 849 N N . GLU A 1 110 ? 26.716 6.476 -19.312 1.00 81.69 110 GLU A N 1
ATOM 850 C CA . GLU A 1 110 ? 27.742 7.524 -19.212 1.00 81.69 110 GLU A CA 1
ATOM 851 C C . GLU A 1 110 ? 29.162 6.932 -19.289 1.00 81.69 110 GLU A C 1
ATOM 853 O O . GLU A 1 110 ? 30.025 7.520 -19.924 1.00 81.69 110 GLU A O 1
ATOM 858 N N . LEU A 1 111 ? 29.389 5.742 -18.718 1.00 78.75 111 LEU A N 1
ATOM 859 C CA . LEU A 1 111 ? 30.670 5.017 -18.794 1.00 78.75 111 LEU A CA 1
ATOM 860 C C . LEU A 1 111 ? 30.953 4.371 -20.162 1.00 78.75 111 LEU A C 1
ATOM 862 O O . LEU A 1 111 ? 32.096 4.022 -20.445 1.00 78.75 111 LEU A O 1
ATOM 866 N N . ALA A 1 112 ? 29.917 4.143 -20.971 1.00 76.56 112 ALA A N 1
ATOM 867 C CA . ALA A 1 112 ? 30.021 3.529 -22.296 1.00 76.56 112 ALA A CA 1
ATOM 868 C C . ALA A 1 112 ? 30.118 4.560 -23.440 1.00 76.56 112 ALA A C 1
ATOM 870 O O . ALA A 1 112 ? 30.176 4.158 -24.604 1.00 76.56 112 ALA A O 1
ATOM 871 N N . SER A 1 113 ? 30.093 5.857 -23.111 1.00 67.00 113 SER A N 1
ATOM 872 C CA . SER A 1 113 ? 30.264 6.993 -24.026 1.00 67.00 113 SER A CA 1
ATOM 873 C C . SER A 1 113 ? 31.657 7.597 -23.908 1.00 67.00 113 SER A C 1
ATOM 875 O O . SER A 1 113 ? 32.018 8.301 -24.877 1.00 67.00 113 SER A O 1
#

pLDDT: mean 86.07, std 8.58, range [62.59, 98.31]

Nearest PDB structures (foldseek):
  4hse-assembly1_A  TM=3.834E-01  e=5.182E+00  Thermus thermophilus HB8
  8c20-assembly1_C  TM=2.683E-01  e=8.739E+00  Mus musculus

Solvent-accessible surface area (backbone atoms only — not comparable to full-atom values): 6127 Å² total; per-residue (Å²): 112,69,44,73,75,26,32,93,36,64,81,63,24,51,57,49,50,46,54,51,57,39,47,59,37,46,70,68,74,40,66,72,54,35,60,47,35,64,56,51,45,56,53,49,57,51,43,50,70,46,27,69,74,39,90,72,63,48,56,79,50,51,64,41,54,49,48,23,52,52,22,54,75,70,67,34,63,70,56,21,52,53,36,46,50,54,46,49,56,51,52,51,50,46,33,53,51,24,52,52,51,51,52,52,57,50,52,55,52,63,75,73,106

Sequence (113 aa):
VEMEAVVDDGDRFAKPDLLFHQTILRMTGNELIGSLAALVETALVTSFRLSNDNPEGQRPSLPLHREVAEKIAAGDATGAQKALLVLIDNAEEDVRRSVENRNKRRQNRELAS

Radius of gyration: 16.07 Å; Cα contacts (8 Å, |Δi|>4): 80; chains: 1; bounding box: 47×27×38 Å